Protein AF-A0A0R3NB59-F1 (afdb_monomer_lite)

Organism: NCBI:txid1300035

Sequence (70 aa):
MDQVFFKQQALCARDLAEKADPFTRKRLLDLADKYDAKTGGPSKASPIIERPLPLPNTSVARSDGRSGEA

Secondary structure (DSSP, 8-state):
--HHHHHHHHHHHHHHHHHS-HHHHHHHHHHHHHHHHHHTS--S-PPP----PPP---------------

pLDDT: mean 74.59, std 17.97, range [48.84, 95.94]

Radius of gyration: 23.44 Å; chains: 1; bounding box: 39×64×51 Å

Structure (mmCIF, N/CA/C/O backbone):
data_AF-A0A0R3NB59-F1
#
_entry.id   AF-A0A0R3NB59-F1
#
loop_
_atom_site.group_PDB
_atom_site.id
_atom_site.type_symbol
_atom_site.label_atom_id
_atom_site.label_alt_id
_atom_site.label_comp_id
_atom_site.label_asym_id
_atom_site.label_entity_id
_atom_site.label_seq_id
_atom_site.pdbx_PDB_ins_code
_atom_site.Cartn_x
_atom_site.Cartn_y
_atom_site.Cartn_z
_atom_site.occupancy
_atom_site.B_iso_or_equiv
_atom_site.auth_seq_id
_atom_site.auth_comp_id
_atom_site.auth_asym_id
_atom_site.auth_atom_id
_atom_site.pdbx_PDB_model_num
ATOM 1 N N . MET A 1 1 ? 16.408 -5.155 -7.741 1.00 58.66 1 MET A N 1
ATOM 2 C CA . MET A 1 1 ? 15.376 -5.209 -6.686 1.00 58.66 1 MET A CA 1
ATOM 3 C C . MET A 1 1 ? 14.470 -6.385 -6.986 1.00 58.66 1 MET A C 1
ATOM 5 O O . MET A 1 1 ? 14.021 -6.490 -8.124 1.00 58.66 1 MET A O 1
ATOM 9 N N . ASP A 1 2 ? 14.238 -7.257 -6.008 1.00 79.31 2 ASP A N 1
ATOM 10 C CA . ASP A 1 2 ? 13.532 -8.523 -6.210 1.00 79.31 2 ASP A CA 1
ATOM 11 C C . ASP A 1 2 ? 12.018 -8.320 -6.337 1.00 79.31 2 ASP A C 1
ATOM 13 O O . ASP A 1 2 ? 11.356 -7.811 -5.434 1.00 79.31 2 ASP A O 1
ATOM 17 N N . GLN A 1 3 ? 11.448 -8.741 -7.467 1.00 82.62 3 GLN A N 1
ATO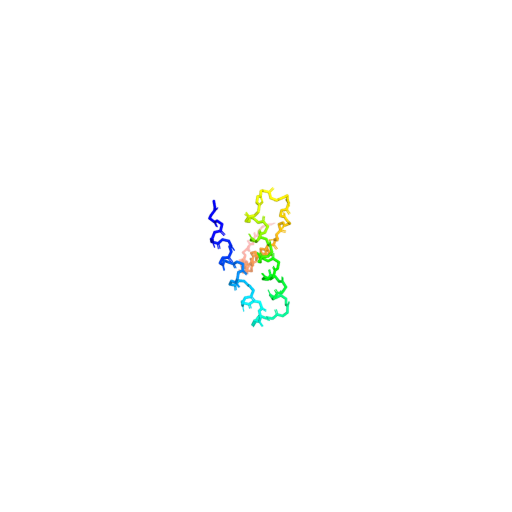M 18 C CA . GLN A 1 3 ? 10.006 -8.641 -7.734 1.00 82.62 3 GLN A CA 1
ATOM 19 C C . GLN A 1 3 ? 9.169 -9.412 -6.701 1.00 82.62 3 GLN A C 1
ATOM 21 O O . GLN A 1 3 ? 8.075 -8.991 -6.334 1.00 82.62 3 GLN A O 1
ATOM 26 N N . VAL A 1 4 ? 9.700 -10.531 -6.200 1.00 86.12 4 VAL A N 1
ATOM 27 C CA . VAL A 1 4 ? 9.061 -11.344 -5.155 1.00 86.12 4 VAL A CA 1
ATOM 28 C C . VAL A 1 4 ? 8.973 -10.571 -3.840 1.00 86.12 4 VAL A C 1
ATOM 30 O O . VAL A 1 4 ? 7.930 -10.591 -3.191 1.00 86.12 4 VAL A O 1
ATOM 33 N N . PHE A 1 5 ? 10.030 -9.835 -3.484 1.00 87.31 5 PHE A N 1
ATOM 34 C CA . PHE A 1 5 ? 10.055 -9.009 -2.280 1.00 87.31 5 PHE A CA 1
ATOM 35 C C . PHE A 1 5 ? 8.985 -7.914 -2.335 1.00 87.31 5 PHE A C 1
ATOM 37 O O . PHE A 1 5 ? 8.242 -7.731 -1.374 1.00 87.31 5 PHE A O 1
ATOM 44 N N . PHE A 1 6 ? 8.845 -7.224 -3.471 1.00 86.56 6 PHE A N 1
ATOM 45 C CA . PHE A 1 6 ? 7.823 -6.185 -3.612 1.00 86.56 6 PHE A CA 1
ATOM 46 C C . PHE A 1 6 ? 6.400 -6.728 -3.538 1.00 86.56 6 PHE A C 1
ATOM 48 O O . PHE A 1 6 ? 5.571 -6.125 -2.861 1.00 86.56 6 PHE A O 1
ATOM 55 N N . LYS A 1 7 ? 6.131 -7.888 -4.145 1.00 87.75 7 LYS A N 1
ATOM 56 C CA . LYS A 1 7 ? 4.823 -8.547 -4.026 1.00 87.75 7 LYS A CA 1
ATOM 57 C C . LYS A 1 7 ? 4.501 -8.917 -2.578 1.00 87.75 7 LYS A C 1
ATOM 59 O O . LYS A 1 7 ? 3.411 -8.616 -2.104 1.00 87.75 7 LYS A O 1
ATOM 64 N N . GLN A 1 8 ? 5.449 -9.521 -1.858 1.00 92.25 8 GLN A N 1
ATOM 65 C CA . GLN A 1 8 ? 5.249 -9.859 -0.444 1.00 92.25 8 GLN A CA 1
ATOM 66 C C . GLN A 1 8 ? 5.028 -8.606 0.409 1.00 92.25 8 GLN A C 1
ATOM 68 O O . GLN A 1 8 ? 4.128 -8.573 1.244 1.00 92.25 8 GLN A O 1
ATOM 73 N N . GLN A 1 9 ? 5.793 -7.543 0.159 1.00 91.12 9 GLN A N 1
ATOM 74 C CA . GLN A 1 9 ? 5.658 -6.304 0.911 1.00 91.12 9 GLN A CA 1
ATOM 75 C C . GLN A 1 9 ? 4.326 -5.586 0.635 1.00 91.12 9 GLN A C 1
ATOM 77 O O . GLN A 1 9 ? 3.758 -5.005 1.563 1.00 91.12 9 GLN A O 1
ATOM 82 N N . ALA A 1 10 ? 3.815 -5.647 -0.600 1.00 91.62 10 ALA A N 1
ATOM 83 C CA . ALA A 1 10 ? 2.498 -5.124 -0.962 1.00 91.62 10 ALA A CA 1
ATOM 84 C C . ALA A 1 10 ? 1.368 -5.878 -0.246 1.00 91.62 10 ALA A C 1
ATOM 86 O O . ALA A 1 10 ? 0.442 -5.250 0.263 1.00 91.62 10 ALA A O 1
ATOM 87 N N . LEU A 1 11 ? 1.467 -7.208 -0.151 1.00 93.00 11 LEU A N 1
ATOM 88 C CA . LEU A 1 11 ? 0.511 -8.031 0.597 1.00 93.00 11 LEU A CA 1
ATOM 89 C C . LEU A 1 11 ? 0.525 -7.691 2.092 1.00 93.00 11 LEU A C 1
ATOM 91 O O . LEU A 1 11 ? -0.512 -7.326 2.635 1.00 93.00 11 LEU A O 1
ATOM 95 N N . CYS A 1 12 ? 1.699 -7.670 2.729 1.00 94.44 12 CYS A N 1
ATOM 96 C CA . CYS A 1 12 ? 1.815 -7.292 4.142 1.00 94.44 12 CYS A CA 1
ATOM 97 C C . CYS A 1 12 ? 1.250 -5.891 4.431 1.00 94.44 12 CYS A C 1
ATOM 99 O O . CYS A 1 12 ? 0.646 -5.664 5.478 1.00 94.44 12 CYS A O 1
ATOM 101 N N . ALA A 1 13 ? 1.451 -4.933 3.520 1.00 93.88 13 ALA A N 1
ATOM 102 C CA . ALA A 1 13 ? 0.905 -3.588 3.672 1.00 93.88 13 ALA A CA 1
ATOM 103 C C . ALA A 1 13 ? -0.633 -3.582 3.613 1.00 93.88 13 ALA A C 1
ATOM 105 O O . ALA A 1 13 ? -1.251 -2.864 4.397 1.00 93.88 13 ALA A O 1
ATOM 106 N N . ARG A 1 14 ? -1.250 -4.404 2.752 1.00 93.88 14 ARG A N 1
ATOM 107 C CA . ARG A 1 14 ? -2.713 -4.574 2.696 1.00 93.88 14 ARG A CA 1
ATOM 108 C C . ARG A 1 14 ? -3.256 -5.199 3.981 1.00 93.88 14 ARG A C 1
ATOM 110 O O . ARG A 1 14 ? -4.171 -4.628 4.566 1.00 93.88 14 ARG A O 1
ATOM 117 N N . ASP A 1 15 ? -2.629 -6.264 4.474 1.00 95.94 15 ASP A N 1
ATOM 118 C CA . ASP A 1 15 ? -3.035 -6.932 5.721 1.00 95.94 15 ASP A CA 1
ATOM 119 C C . ASP A 1 15 ? -2.950 -5.991 6.934 1.00 95.94 15 ASP A C 1
ATOM 121 O O . ASP A 1 15 ? -3.807 -5.994 7.821 1.00 95.94 15 ASP A O 1
ATOM 125 N N . LEU A 1 16 ? -1.915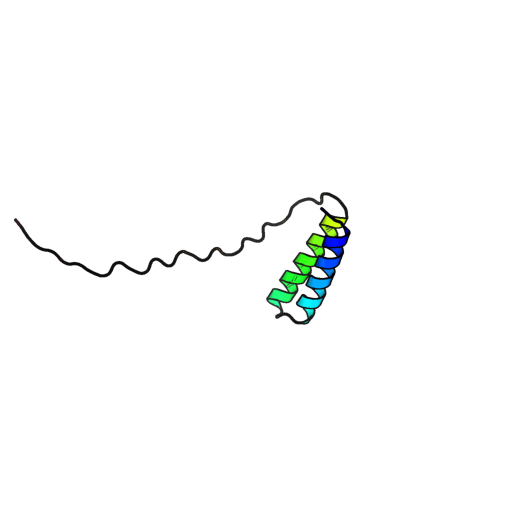 -5.144 6.981 1.00 94.56 16 LEU A N 1
ATOM 126 C CA . LEU A 1 16 ? -1.775 -4.142 8.035 1.00 94.56 16 LEU A CA 1
ATOM 127 C C . LEU A 1 16 ? -2.820 -3.026 7.890 1.00 94.56 16 LEU A C 1
ATOM 129 O O . LEU A 1 16 ? -3.337 -2.537 8.894 1.00 94.56 16 LEU A O 1
ATOM 133 N N . ALA A 1 17 ? -3.166 -2.650 6.657 1.00 94.75 17 ALA A N 1
ATOM 134 C CA . ALA A 1 17 ? -4.164 -1.625 6.371 1.00 94.75 17 ALA A CA 1
ATOM 135 C C . ALA A 1 17 ? -5.568 -2.023 6.853 1.00 94.75 17 ALA A C 1
ATOM 137 O O . ALA A 1 17 ? -6.336 -1.153 7.260 1.00 94.75 17 ALA A O 1
ATOM 138 N N . GLU A 1 18 ? -5.905 -3.315 6.852 1.00 93.38 18 GLU A N 1
ATOM 139 C CA . GLU A 1 18 ? -7.192 -3.805 7.363 1.00 93.38 18 GLU A CA 1
ATOM 140 C C . GLU A 1 18 ? -7.375 -3.560 8.865 1.00 93.38 18 GLU A C 1
ATOM 142 O O . GLU A 1 18 ? -8.495 -3.322 9.315 1.00 93.38 18 GLU A O 1
ATOM 147 N N . LYS A 1 19 ? -6.278 -3.586 9.630 1.00 94.06 19 LYS A N 1
ATOM 148 C CA . LYS A 1 19 ? -6.275 -3.426 11.095 1.00 94.06 19 LYS A CA 1
ATOM 149 C C . LYS A 1 19 ? -5.914 -2.011 11.550 1.00 94.06 19 LYS A C 1
ATOM 151 O O . LYS A 1 19 ? -5.961 -1.725 12.744 1.00 94.06 19 LYS A O 1
ATOM 156 N N . ALA A 1 20 ? -5.509 -1.149 10.623 1.00 94.81 20 ALA A N 1
ATOM 157 C CA . ALA A 1 20 ? -5.037 0.195 10.914 1.00 94.81 20 ALA A CA 1
ATOM 158 C C . ALA A 1 20 ? -6.185 1.210 11.046 1.00 94.81 20 ALA A C 1
ATOM 160 O O . ALA A 1 20 ? -7.299 1.002 10.561 1.00 94.81 20 ALA A O 1
ATOM 161 N N . ASP A 1 21 ? -5.884 2.352 11.666 1.00 95.69 21 ASP A N 1
ATOM 162 C CA . ASP A 1 21 ? -6.766 3.518 11.657 1.00 95.69 21 ASP A CA 1
ATOM 163 C C . ASP A 1 21 ? -7.003 4.034 10.217 1.00 95.69 21 ASP A C 1
ATOM 165 O O . ASP A 1 21 ? -6.197 3.759 9.324 1.00 95.69 21 ASP A O 1
ATOM 169 N N . PRO A 1 22 ? -8.075 4.802 9.945 1.00 93.19 22 PRO A N 1
ATOM 170 C CA . PRO A 1 22 ? -8.414 5.232 8.585 1.00 93.19 22 PRO A CA 1
ATOM 171 C C . PRO A 1 22 ? -7.302 6.005 7.858 1.00 93.19 22 PRO A C 1
ATOM 173 O O . PRO A 1 22 ? -7.177 5.902 6.634 1.00 93.19 22 PRO A O 1
ATOM 176 N N . PHE A 1 23 ? -6.484 6.765 8.592 1.00 91.62 23 PHE A N 1
ATOM 177 C CA . PHE A 1 23 ? -5.394 7.548 8.015 1.00 91.62 23 PHE A CA 1
ATOM 178 C C . PHE A 1 23 ? -4.223 6.642 7.622 1.00 91.62 23 PHE A C 1
ATOM 180 O O . PHE A 1 23 ? -3.764 6.661 6.474 1.00 91.62 23 PHE A O 1
ATOM 187 N N . THR A 1 24 ? -3.787 5.785 8.542 1.00 92.00 24 THR A N 1
ATOM 188 C CA . THR A 1 24 ? -2.721 4.807 8.316 1.00 92.00 24 THR A CA 1
ATOM 189 C C . THR A 1 24 ? -3.134 3.756 7.287 1.00 92.00 24 THR A C 1
ATOM 191 O O . THR A 1 24 ? -2.323 3.371 6.448 1.00 92.00 24 THR A O 1
ATOM 194 N N . ARG A 1 25 ? -4.406 3.348 7.255 1.00 93.19 25 ARG A N 1
ATOM 195 C CA . ARG A 1 25 ? -4.959 2.455 6.230 1.00 93.19 25 ARG A CA 1
ATOM 196 C C . ARG A 1 25 ? -4.760 3.022 4.831 1.00 93.19 25 ARG A C 1
ATOM 198 O O . ARG A 1 25 ? -4.195 2.345 3.978 1.00 93.19 25 ARG A O 1
ATOM 205 N N . LYS A 1 26 ? -5.167 4.276 4.599 1.00 93.00 26 LYS A N 1
ATOM 206 C CA . LYS A 1 26 ? -4.965 4.946 3.303 1.00 93.00 26 LYS A CA 1
ATOM 207 C C . LYS A 1 26 ? -3.480 4.997 2.938 1.00 93.00 26 LYS A C 1
ATOM 209 O O . LYS A 1 26 ? -3.097 4.694 1.815 1.00 93.00 26 LYS A O 1
ATOM 214 N N . ARG A 1 27 ? -2.635 5.302 3.923 1.00 94.25 27 ARG A N 1
ATOM 215 C CA . ARG A 1 27 ? -1.181 5.360 3.765 1.00 94.25 27 ARG A CA 1
ATOM 216 C C . ARG A 1 27 ? -0.556 4.025 3.349 1.00 94.25 27 ARG A C 1
ATOM 218 O O . ARG A 1 27 ? 0.359 4.010 2.528 1.00 94.25 27 ARG A O 1
ATOM 225 N N . LEU A 1 28 ? -1.015 2.929 3.943 1.00 95.31 28 LEU A N 1
ATOM 226 C CA . LEU A 1 28 ? -0.524 1.578 3.681 1.00 95.31 28 LEU A CA 1
ATOM 227 C C . LEU A 1 28 ? -1.008 1.041 2.332 1.00 95.31 28 LEU A C 1
ATOM 229 O O . LEU A 1 28 ? -0.237 0.379 1.642 1.00 95.31 28 LEU A O 1
ATOM 233 N N . LEU A 1 29 ? -2.234 1.380 1.924 1.00 94.12 29 LEU A N 1
ATOM 234 C CA . LEU A 1 29 ? -2.741 1.050 0.590 1.00 94.12 29 LEU A CA 1
ATOM 235 C C . LEU A 1 29 ? -1.936 1.761 -0.507 1.00 94.12 29 LEU A C 1
ATOM 237 O O . LEU A 1 29 ? -1.424 1.089 -1.399 1.00 94.12 29 LEU A O 1
ATOM 241 N N . ASP A 1 30 ? -1.691 3.069 -0.370 1.00 93.56 30 ASP A N 1
ATOM 242 C CA . ASP A 1 30 ? -0.813 3.808 -1.292 1.00 93.56 30 ASP A CA 1
ATOM 243 C C . ASP A 1 30 ? 0.592 3.177 -1.367 1.00 93.56 30 ASP A C 1
ATOM 245 O O . ASP A 1 30 ? 1.243 3.163 -2.414 1.00 93.56 30 ASP A O 1
ATOM 249 N N . LEU A 1 31 ? 1.097 2.664 -0.239 1.00 93.31 31 LEU A N 1
ATOM 250 C CA . LEU A 1 31 ? 2.399 2.006 -0.181 1.00 93.31 31 LEU A CA 1
ATOM 251 C C . LEU A 1 31 ? 2.397 0.663 -0.933 1.00 93.31 31 LEU A C 1
ATOM 253 O O . LEU A 1 31 ? 3.362 0.383 -1.648 1.00 93.31 31 LEU A O 1
ATOM 257 N N . ALA A 1 32 ? 1.332 -0.134 -0.812 1.00 91.81 32 ALA A N 1
ATOM 258 C CA . ALA A 1 32 ? 1.163 -1.381 -1.558 1.00 91.81 32 ALA A CA 1
ATOM 259 C C . ALA A 1 32 ? 1.138 -1.135 -3.074 1.00 91.81 32 ALA A C 1
ATOM 261 O O . ALA A 1 32 ? 1.878 -1.785 -3.814 1.00 91.81 32 ALA A O 1
ATOM 262 N N . ASP A 1 33 ? 0.387 -0.129 -3.523 1.00 90.19 33 ASP A N 1
ATOM 263 C CA . ASP A 1 33 ? 0.278 0.213 -4.945 1.00 90.19 33 ASP A CA 1
ATOM 264 C C . ASP A 1 33 ? 1.620 0.676 -5.527 1.00 90.19 33 ASP A C 1
ATOM 266 O O . ASP A 1 33 ? 1.988 0.324 -6.650 1.00 90.19 33 ASP A O 1
ATOM 270 N N . LYS A 1 34 ? 2.428 1.396 -4.737 1.00 88.69 34 LYS A N 1
ATOM 271 C CA . LYS A 1 34 ? 3.798 1.766 -5.130 1.00 88.69 34 LYS A CA 1
ATOM 272 C C . LYS A 1 34 ? 4.716 0.554 -5.288 1.00 88.69 34 LYS A C 1
ATOM 274 O O . LYS A 1 34 ? 5.612 0.586 -6.135 1.00 88.69 34 LYS A O 1
ATOM 279 N N . TYR A 1 35 ? 4.548 -0.490 -4.478 1.00 90.56 35 TYR A N 1
ATOM 280 C CA . TYR A 1 35 ? 5.328 -1.723 -4.617 1.00 90.56 35 TYR A CA 1
ATOM 281 C C . TYR A 1 35 ? 4.899 -2.538 -5.841 1.00 90.56 35 TYR A C 1
ATOM 283 O O . TYR A 1 35 ? 5.766 -3.012 -6.581 1.00 90.56 35 TYR A O 1
ATOM 291 N N . ASP A 1 36 ? 3.599 -2.615 -6.123 1.00 85.38 36 ASP A N 1
ATOM 292 C CA . ASP A 1 36 ? 3.085 -3.254 -7.339 1.00 85.38 36 ASP A CA 1
ATOM 293 C C . ASP A 1 36 ? 3.544 -2.502 -8.601 1.00 85.38 36 ASP A C 1
ATOM 295 O O . ASP A 1 36 ? 4.061 -3.118 -9.536 1.00 85.38 36 ASP A O 1
ATOM 299 N N . ALA A 1 37 ? 3.509 -1.165 -8.595 1.00 85.06 37 ALA A N 1
ATOM 300 C CA . ALA A 1 37 ? 4.012 -0.343 -9.699 1.00 85.06 37 ALA A CA 1
ATOM 301 C C . ALA A 1 37 ? 5.517 -0.543 -9.963 1.00 85.06 37 ALA A C 1
ATOM 303 O O . ALA A 1 37 ? 5.949 -0.562 -11.114 1.00 85.06 37 ALA A O 1
ATOM 304 N N . LYS A 1 38 ? 6.327 -0.736 -8.911 1.00 78.56 38 LYS A N 1
ATOM 305 C CA . LYS A 1 38 ? 7.769 -1.034 -9.036 1.00 78.56 38 LYS A CA 1
ATOM 306 C C . LYS A 1 38 ? 8.055 -2.444 -9.553 1.00 78.56 38 LYS A C 1
ATOM 308 O O . LYS A 1 38 ? 9.158 -2.691 -10.037 1.00 78.56 38 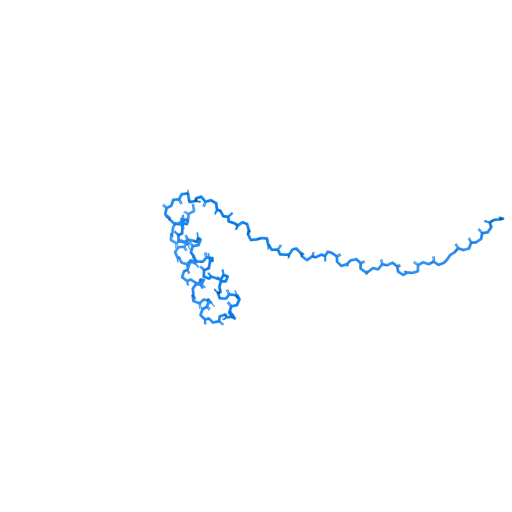LYS A O 1
ATOM 313 N N . THR A 1 39 ? 7.088 -3.354 -9.462 1.00 75.44 39 THR A N 1
ATOM 314 C CA . THR A 1 39 ? 7.209 -4.728 -9.966 1.00 75.44 39 THR A CA 1
ATOM 315 C C . THR A 1 39 ? 7.070 -4.786 -11.498 1.00 75.44 39 THR A C 1
ATOM 317 O O . THR A 1 39 ? 7.614 -5.697 -12.115 1.00 75.44 39 THR A O 1
ATOM 320 N N . GLY A 1 40 ? 6.418 -3.794 -12.126 1.00 65.69 40 GLY A N 1
ATOM 321 C CA . GLY A 1 40 ? 6.117 -3.756 -13.568 1.00 65.69 40 GLY A CA 1
ATOM 322 C C . GLY A 1 40 ? 7.084 -2.977 -14.479 1.00 65.69 40 GLY A C 1
ATOM 323 O O . GLY A 1 40 ? 6.810 -2.858 -15.669 1.00 65.69 40 GLY A O 1
ATOM 324 N N . GLY A 1 41 ? 8.199 -2.444 -13.969 1.00 58.94 41 GLY A N 1
ATOM 325 C CA . GLY A 1 41 ? 9.148 -1.611 -14.735 1.00 58.94 41 GLY A CA 1
ATOM 326 C C . GLY A 1 41 ? 9.264 -0.180 -14.188 1.00 58.94 41 GLY A C 1
ATOM 327 O O . GLY A 1 41 ? 8.513 0.181 -13.283 1.00 58.94 41 GLY A O 1
ATOM 328 N N . PRO A 1 42 ? 10.233 0.639 -14.654 1.00 48.84 42 PRO A N 1
ATOM 329 C CA . PRO A 1 42 ? 10.547 1.936 -14.049 1.00 48.84 42 PRO A CA 1
ATOM 330 C C . PRO A 1 42 ? 9.417 2.950 -14.284 1.00 48.84 42 PRO A C 1
ATOM 332 O O . PRO A 1 42 ? 9.427 3.724 -15.240 1.00 48.84 42 PRO A O 1
ATOM 335 N N . SER A 1 43 ? 8.425 2.931 -13.397 1.00 54.31 43 SER A N 1
ATOM 336 C CA . SER A 1 43 ? 7.269 3.818 -13.445 1.00 54.31 43 SER A CA 1
ATOM 337 C C . SER A 1 43 ? 7.618 5.213 -12.926 1.00 54.31 43 SER A C 1
ATOM 339 O O . SER A 1 43 ? 8.269 5.388 -11.891 1.00 54.31 43 SER A O 1
ATOM 341 N N . LYS A 1 44 ? 7.200 6.209 -13.709 1.00 55.38 44 LYS A N 1
ATOM 342 C CA . LYS A 1 44 ? 7.406 7.645 -13.515 1.00 55.38 44 LYS A CA 1
ATOM 343 C C . LYS A 1 44 ? 6.858 8.124 -12.165 1.00 55.38 44 LYS A C 1
ATOM 345 O O . LYS A 1 44 ? 5.752 7.778 -11.778 1.00 55.38 44 LYS A O 1
ATOM 350 N N . ALA A 1 45 ? 7.638 9.007 -11.541 1.00 50.44 45 ALA A N 1
ATOM 351 C CA . ALA A 1 45 ? 7.244 9.960 -10.504 1.00 50.44 45 ALA A CA 1
ATOM 352 C C . ALA A 1 45 ? 6.646 9.363 -9.213 1.00 50.44 45 ALA A C 1
ATOM 354 O O . ALA A 1 45 ? 5.442 9.212 -9.049 1.00 50.44 45 ALA A O 1
ATOM 355 N N . SER A 1 46 ? 7.513 9.132 -8.224 1.00 56.66 46 SER A N 1
ATOM 356 C CA . SER A 1 46 ? 7.084 9.095 -6.823 1.00 56.66 46 SER A CA 1
ATOM 357 C C . SER A 1 46 ? 6.732 10.518 -6.369 1.00 56.66 46 SER A C 1
ATOM 359 O O . SER A 1 46 ? 7.629 11.361 -6.408 1.00 56.66 46 SER A O 1
ATOM 361 N N . PRO A 1 47 ? 5.519 10.811 -5.860 1.00 54.03 47 PRO A N 1
ATOM 362 C CA . PRO A 1 47 ? 5.379 11.933 -4.957 1.00 54.03 47 PRO A CA 1
ATOM 363 C C . PRO A 1 47 ? 6.131 11.547 -3.687 1.00 54.03 47 PRO A C 1
ATOM 365 O O . PRO A 1 47 ? 5.865 10.523 -3.038 1.00 54.03 47 PRO A O 1
ATOM 368 N N . ILE A 1 48 ? 7.162 12.338 -3.421 1.00 51.41 48 ILE A N 1
ATOM 369 C CA . ILE A 1 48 ? 7.883 12.372 -2.164 1.00 51.41 48 ILE A CA 1
ATOM 370 C C . ILE A 1 48 ? 6.813 12.518 -1.085 1.00 51.41 48 ILE A C 1
ATOM 372 O O . ILE A 1 48 ? 5.990 13.430 -1.119 1.00 51.41 48 ILE A O 1
ATOM 376 N N . ILE A 1 49 ? 6.736 11.545 -0.186 1.00 56.56 49 ILE A N 1
ATOM 377 C CA . ILE A 1 49 ? 5.944 11.760 1.009 1.00 56.56 49 ILE A CA 1
ATOM 378 C C . ILE A 1 49 ? 6.922 12.307 2.012 1.00 56.56 49 ILE A C 1
ATOM 380 O O . ILE A 1 49 ? 7.698 11.555 2.604 1.00 56.56 49 ILE A O 1
ATOM 384 N N . GLU A 1 50 ? 6.920 13.630 2.109 1.00 54.25 50 GLU A N 1
ATOM 385 C CA . GLU A 1 50 ? 7.622 14.343 3.154 1.00 54.25 50 GLU A CA 1
ATOM 386 C C . GLU A 1 50 ? 7.110 13.818 4.492 1.00 54.25 50 GLU A C 1
ATOM 388 O O . GLU A 1 50 ? 5.963 14.016 4.890 1.00 54.25 50 GLU A O 1
ATOM 393 N N . ARG A 1 51 ? 7.971 13.064 5.171 1.00 54.75 51 ARG A N 1
ATOM 394 C CA . ARG A 1 51 ? 7.870 12.862 6.609 1.00 54.75 51 ARG A CA 1
ATOM 395 C C . ARG A 1 51 ? 7.978 14.261 7.226 1.00 54.75 51 ARG A C 1
ATOM 397 O O . ARG A 1 51 ? 9.001 14.900 6.985 1.00 54.75 51 ARG A O 1
ATOM 404 N N . PRO A 1 52 ? 6.999 14.732 8.018 1.00 55.16 52 PRO A N 1
ATOM 405 C CA . PRO A 1 52 ? 7.204 15.916 8.836 1.00 55.16 52 PRO A CA 1
ATOM 406 C C . PRO A 1 52 ? 8.422 15.648 9.722 1.00 55.16 52 PRO A C 1
ATOM 408 O O . PRO A 1 52 ? 8.414 14.730 10.546 1.00 55.16 52 PRO A O 1
ATOM 411 N N . LEU A 1 53 ? 9.513 16.367 9.467 1.00 60.62 53 LEU A N 1
ATOM 412 C CA . LEU A 1 53 ? 10.703 16.317 10.302 1.00 60.62 53 LEU A CA 1
ATOM 413 C C . LEU A 1 53 ? 10.306 16.861 11.684 1.00 60.62 53 LEU A C 1
ATOM 415 O O . LEU A 1 53 ? 9.681 17.922 11.742 1.00 60.62 53 LEU A O 1
ATOM 419 N N . PRO A 1 54 ? 10.619 16.169 12.794 1.00 55.59 54 PRO A N 1
ATOM 420 C CA . PRO A 1 54 ? 10.441 16.756 14.112 1.00 55.59 54 PRO A CA 1
ATOM 421 C C . PRO A 1 54 ? 11.326 18.004 14.193 1.00 55.59 54 PRO A C 1
ATOM 423 O O . PRO A 1 54 ? 12.545 17.922 14.047 1.00 55.59 54 PRO A O 1
ATOM 426 N N . LEU A 1 55 ? 10.696 19.166 14.372 1.00 61.50 55 LEU A N 1
ATOM 427 C CA . LEU A 1 5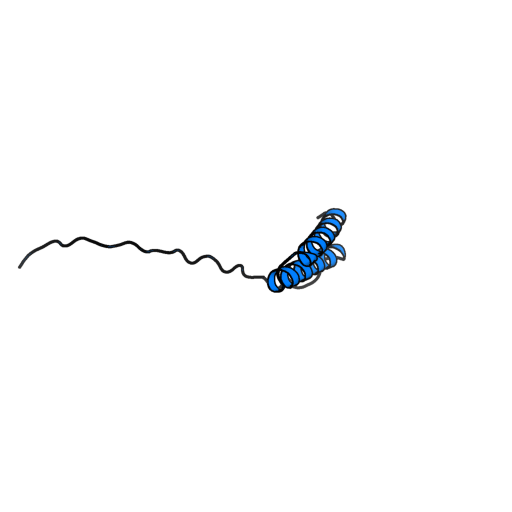5 ? 11.392 20.422 14.634 1.00 61.50 55 LEU A CA 1
ATOM 428 C C . LEU A 1 55 ? 12.275 20.234 15.883 1.00 61.50 55 LEU A C 1
ATOM 430 O O . LEU A 1 55 ? 11.778 19.717 16.889 1.00 61.50 55 LEU A O 1
ATOM 434 N N . PRO A 1 56 ? 13.566 20.616 15.854 1.00 59.47 56 PRO A N 1
ATOM 435 C CA . PRO A 1 56 ? 14.407 20.559 17.039 1.00 59.47 56 PRO A CA 1
ATOM 436 C C . PRO A 1 56 ? 13.853 21.522 18.090 1.00 59.47 56 PRO A C 1
ATOM 438 O O . PRO A 1 56 ? 13.840 22.740 17.925 1.00 59.47 56 PRO A O 1
ATOM 441 N N . ASN A 1 57 ? 13.366 20.936 19.177 1.00 58.88 57 ASN A N 1
ATOM 442 C CA . ASN A 1 57 ? 12.831 21.623 20.335 1.00 58.88 57 ASN A CA 1
ATOM 443 C C . ASN A 1 57 ? 13.999 22.236 21.130 1.00 58.88 57 ASN A C 1
ATOM 445 O O . ASN A 1 57 ? 14.526 21.604 22.042 1.00 58.88 57 ASN A O 1
ATOM 449 N N . THR A 1 58 ? 14.450 23.444 20.786 1.00 51.81 58 THR A N 1
ATOM 450 C CA . THR A 1 58 ? 15.436 24.177 21.599 1.00 51.81 58 THR A CA 1
ATOM 451 C C . THR A 1 58 ? 14.720 25.062 22.615 1.00 51.81 58 THR A C 1
ATOM 453 O O . THR A 1 58 ? 14.653 26.280 22.476 1.00 51.81 58 THR A O 1
ATOM 456 N N . SER A 1 59 ? 14.181 24.433 23.658 1.00 59.81 59 SER A N 1
ATOM 457 C CA . SER A 1 59 ? 13.954 25.095 24.941 1.00 59.81 59 SER A CA 1
ATOM 458 C C . SER A 1 59 ? 15.167 24.827 25.824 1.00 59.81 59 SER A C 1
ATOM 460 O O . SER A 1 59 ? 15.242 23.754 26.411 1.00 59.81 59 SER A O 1
ATOM 4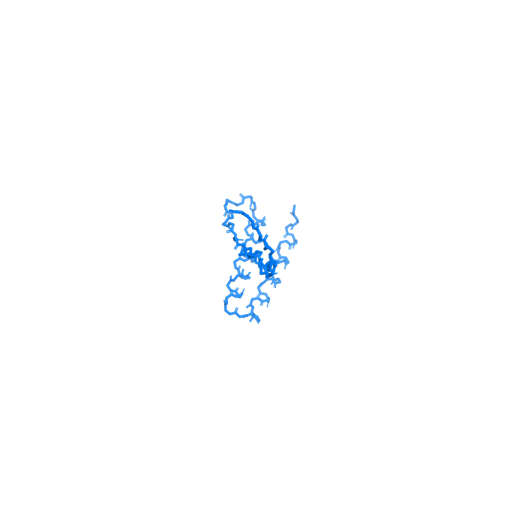62 N N . VAL A 1 60 ? 16.097 25.784 25.915 1.00 56.81 60 VAL A N 1
ATOM 463 C CA . VAL A 1 60 ? 16.774 26.178 27.167 1.00 56.81 60 VAL A CA 1
ATOM 464 C C . VAL A 1 60 ? 17.804 27.279 26.887 1.00 56.81 60 VAL A C 1
ATOM 466 O O . VAL A 1 60 ? 18.825 27.052 26.255 1.00 56.81 60 VAL A O 1
ATOM 469 N N . ALA A 1 61 ? 17.536 28.475 27.402 1.00 52.78 61 ALA A N 1
ATOM 470 C CA . ALA A 1 61 ? 18.562 29.388 27.906 1.00 52.78 61 ALA A CA 1
ATOM 471 C C . ALA A 1 61 ? 17.877 30.335 28.901 1.00 52.78 61 ALA A C 1
ATOM 473 O O . ALA A 1 61 ? 17.545 31.481 28.607 1.00 52.78 61 ALA A O 1
ATOM 474 N N . ARG A 1 62 ? 17.557 29.774 30.070 1.00 51.59 62 ARG A N 1
ATOM 475 C CA . ARG A 1 62 ? 17.320 30.527 31.302 1.00 51.59 62 ARG A CA 1
ATOM 476 C C . ARG A 1 62 ? 18.683 30.759 31.964 1.00 51.59 62 ARG A C 1
ATOM 478 O O . ARG A 1 62 ? 19.487 29.835 31.935 1.00 51.59 62 ARG A O 1
ATOM 485 N N . SER A 1 63 ? 18.803 31.936 32.590 1.00 55.03 63 SER A N 1
ATOM 486 C CA . SER A 1 63 ? 19.913 32.479 33.403 1.00 55.03 63 SER A CA 1
ATOM 487 C C . SER A 1 63 ? 21.207 32.750 32.611 1.00 55.03 63 SER A C 1
ATOM 489 O O . SER A 1 63 ? 21.524 32.045 31.668 1.00 55.03 63 SER A O 1
ATOM 491 N N . ASP A 1 64 ? 21.925 33.855 32.808 1.00 52.62 64 ASP A N 1
ATOM 492 C CA . ASP A 1 64 ? 22.328 34.452 34.080 1.00 52.62 64 ASP A CA 1
ATOM 493 C C . ASP A 1 64 ? 22.527 35.975 33.981 1.00 52.62 64 ASP A C 1
ATOM 495 O O . ASP A 1 64 ? 22.972 36.506 32.964 1.00 52.62 64 ASP A O 1
ATOM 499 N N . GLY A 1 65 ? 22.201 36.683 35.066 1.00 56.50 65 GLY A N 1
ATOM 500 C CA . GLY A 1 65 ? 22.532 38.095 35.239 1.00 56.50 65 GLY A CA 1
ATOM 501 C C . GLY A 1 65 ? 24.001 38.297 35.616 1.00 56.50 65 GLY A C 1
ATOM 502 O O . GLY A 1 65 ? 24.556 37.510 36.379 1.00 56.50 65 GLY A O 1
ATOM 503 N N . ARG A 1 66 ? 24.617 39.373 35.109 1.00 54.66 66 ARG A N 1
ATOM 504 C CA . ARG A 1 66 ? 25.890 39.948 35.592 1.00 54.66 66 ARG A CA 1
ATOM 505 C C . ARG A 1 66 ? 26.074 41.343 34.964 1.00 54.66 66 ARG A C 1
ATOM 507 O O . ARG A 1 66 ? 26.215 41.436 33.756 1.00 54.66 66 ARG A O 1
ATOM 514 N N . SER A 1 67 ? 25.727 42.420 35.670 1.00 54.81 67 SER A N 1
ATOM 515 C CA . SER A 1 67 ? 26.631 43.332 36.406 1.00 54.81 67 SER A CA 1
ATOM 516 C C . SER A 1 67 ? 27.433 44.320 35.539 1.00 54.81 67 SER A C 1
ATOM 518 O O . SER A 1 67 ? 28.318 43.891 34.814 1.00 54.81 67 SER A O 1
ATOM 520 N N . GLY A 1 68 ? 27.206 45.623 35.770 1.00 55.06 68 GLY A N 1
ATOM 521 C CA . GLY A 1 68 ? 28.276 46.603 36.036 1.00 55.06 68 GLY A CA 1
ATOM 522 C C . GLY A 1 68 ? 28.786 47.519 34.910 1.00 55.06 68 GLY A C 1
ATOM 523 O O . GLY A 1 68 ? 29.266 47.030 33.899 1.00 55.06 68 GLY A O 1
ATOM 524 N N . GLU A 1 69 ? 28.809 48.824 35.239 1.00 51.94 69 GLU A N 1
ATOM 525 C CA . GLU A 1 69 ? 29.805 49.855 34.845 1.00 51.94 69 GLU A CA 1
ATOM 526 C C . GLU A 1 69 ? 29.683 50.426 33.407 1.00 51.94 69 GLU A C 1
ATOM 528 O O . GLU A 1 69 ? 29.492 49.681 32.455 1.00 51.94 69 GLU A O 1
ATOM 533 N N . ALA A 1 70 ? 29.731 51.740 33.136 1.00 54.25 70 ALA A N 1
ATOM 534 C CA . ALA A 1 70 ? 30.216 52.921 33.861 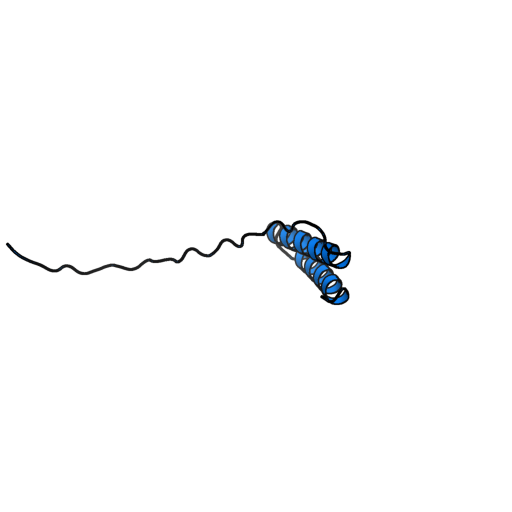1.00 54.25 70 ALA A CA 1
ATOM 535 C C . ALA A 1 70 ? 29.448 54.195 33.438 1.00 54.25 70 ALA A C 1
ATOM 537 O O . ALA A 1 70 ? 28.837 54.181 32.343 1.00 54.25 70 ALA A O 1
#

Foldseek 3Di:
DDLVVLQVQLVVLCVVLVVDDPVSVVVSNVSSVVSVVVSPDDDDDDPPPDDPDPDPPPPDDDDDDDDDDD